Protein AF-A0A423F280-F1 (afdb_monomer)

Sequence (140 aa):
MGNLRQQISAKMQATGWMIGRIKSAGGMDIYITNQLFRDEQNNGMRIYSREDPEGDPPDISYIHVTFADKNVKSGTYFIGGPEIVGAWYHAHGAHHDQEATSGSVSIERIDDVQLLEGSIRFQTNDFDVAVAYIIKGFSG

Mean predicted aligned error: 8.33 Å

Foldseek 3Di:
DDDPVVVCVVQQDQAKWKWWWKQFPVGIDTDTASRWDWDDDPQKTKIWGDPDPPDDRVLTKIKMWHFPDNPDAFDKDKDVDNTTVWMWIDDRPDPDIFTFPIWMKGWDQDPVQQKIWIWTFTDGPGITITMTMMTHDDDD

Solvent-accessible surface area (backbone atoms only — not comparable to full-atom values): 7650 Å² total; per-residue (Å²): 132,75,56,69,70,54,55,46,59,73,72,56,73,48,49,24,43,38,41,38,40,43,35,44,93,89,48,73,50,75,49,76,37,60,44,38,43,79,51,76,56,96,31,28,44,32,43,37,51,59,88,50,100,82,59,60,81,87,63,43,29,33,44,36,38,32,35,66,47,74,79,68,69,65,48,76,45,42,52,69,37,89,60,23,64,37,38,35,42,32,55,67,85,53,95,62,71,40,59,48,80,40,42,39,43,34,39,40,72,40,74,96,74,24,30,42,37,36,35,42,37,35,30,34,97,66,38,43,39,37,40,37,39,38,39,51,72,67,80,130

Structure (mmCIF, N/CA/C/O backbone):
data_AF-A0A423F280-F1
#
_entry.id   AF-A0A423F280-F1
#
loop_
_atom_site.group_PDB
_atom_site.id
_atom_site.type_symbol
_atom_site.label_atom_id
_atom_site.label_alt_id
_atom_site.label_comp_id
_atom_site.label_asym_id
_atom_site.label_entity_id
_atom_site.label_seq_id
_atom_site.pdbx_PDB_ins_code
_atom_site.Cartn_x
_atom_site.Cartn_y
_atom_site.Cartn_z
_atom_site.occupancy
_atom_site.B_iso_or_equiv
_atom_site.auth_seq_id
_atom_site.auth_comp_id
_atom_site.auth_asym_id
_atom_site.auth_atom_id
_atom_site.pdbx_PDB_model_num
ATOM 1 N N . MET A 1 1 ? -16.676 27.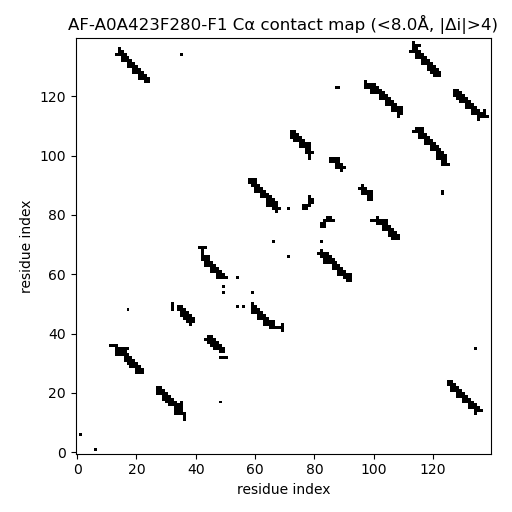541 -10.446 1.00 44.66 1 MET A N 1
ATOM 2 C CA . MET A 1 1 ? -16.224 26.143 -10.284 1.00 44.66 1 MET A CA 1
ATOM 3 C C . MET A 1 1 ? -14.707 26.171 -10.211 1.00 44.66 1 MET A C 1
ATOM 5 O O . MET A 1 1 ? -14.094 26.589 -11.183 1.00 44.66 1 MET A O 1
ATOM 9 N N . GLY A 1 2 ? -14.112 25.870 -9.054 1.00 45.19 2 GLY A N 1
ATOM 10 C CA . GLY A 1 2 ? -12.649 25.847 -8.924 1.00 45.19 2 GLY A CA 1
ATOM 11 C C . GLY A 1 2 ? -12.065 24.728 -9.783 1.00 45.19 2 GLY A C 1
ATOM 12 O O . GLY A 1 2 ? -12.653 23.645 -9.827 1.00 45.19 2 GLY A O 1
ATOM 13 N N . ASN A 1 3 ? -10.951 25.003 -10.468 1.00 49.03 3 ASN A N 1
ATOM 14 C CA . ASN A 1 3 ? -10.164 24.005 -11.200 1.00 49.03 3 ASN A CA 1
ATOM 15 C C . ASN A 1 3 ? -9.959 22.778 -10.288 1.00 49.03 3 ASN A C 1
ATOM 17 O O . ASN A 1 3 ? -9.714 22.946 -9.094 1.00 49.03 3 ASN A O 1
ATOM 21 N N . LEU A 1 4 ? -1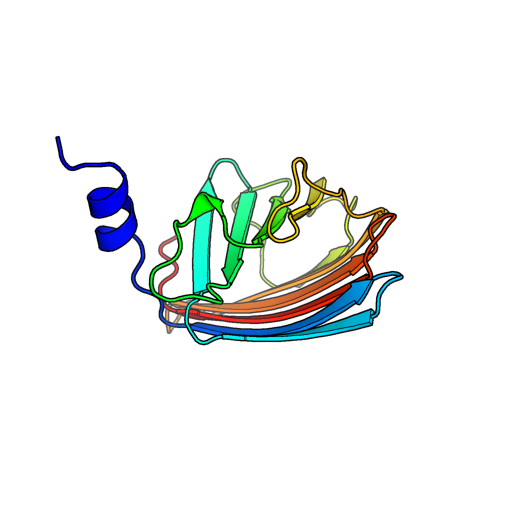0.072 21.564 -10.834 1.00 44.97 4 LEU A N 1
ATOM 22 C CA . LEU A 1 4 ? -9.807 20.294 -10.150 1.00 44.97 4 LEU A CA 1
ATOM 23 C C . LEU A 1 4 ? -8.556 20.372 -9.247 1.00 44.97 4 LEU A C 1
ATOM 25 O O . LEU A 1 4 ? -8.603 19.925 -8.110 1.00 44.97 4 LEU A O 1
ATOM 29 N N . ARG A 1 5 ? -7.509 21.081 -9.689 1.00 41.28 5 ARG A N 1
ATOM 30 C CA . ARG A 1 5 ? -6.269 21.393 -8.953 1.00 41.28 5 ARG A CA 1
ATOM 31 C C . ARG A 1 5 ? -6.486 22.156 -7.635 1.00 41.28 5 ARG A C 1
ATOM 33 O O . ARG A 1 5 ? -5.841 21.845 -6.641 1.00 41.28 5 ARG A O 1
ATOM 40 N N . GLN A 1 6 ? -7.413 23.116 -7.589 1.00 42.62 6 GLN A N 1
ATOM 41 C CA . GLN A 1 6 ? -7.800 23.836 -6.363 1.00 42.62 6 GLN A CA 1
ATOM 42 C C . GLN A 1 6 ? -8.670 22.981 -5.434 1.00 42.62 6 GLN A C 1
ATOM 44 O O . GLN A 1 6 ? -8.549 23.092 -4.219 1.00 42.62 6 GLN A O 1
ATOM 49 N N . GLN A 1 7 ? -9.531 22.116 -5.981 1.00 46.62 7 GLN A N 1
ATOM 50 C CA . GLN A 1 7 ? -10.355 21.208 -5.169 1.00 46.62 7 GLN A CA 1
ATOM 51 C C . GLN A 1 7 ? -9.512 20.098 -4.532 1.00 46.62 7 GLN A C 1
ATOM 53 O O . GLN A 1 7 ? -9.718 19.753 -3.373 1.00 46.62 7 GLN A O 1
ATOM 58 N N . ILE A 1 8 ? -8.536 19.598 -5.288 1.00 45.75 8 ILE A N 1
ATOM 59 C CA . ILE A 1 8 ? -7.479 18.685 -4.860 1.00 45.75 8 ILE A CA 1
ATOM 60 C C . ILE A 1 8 ? -6.634 19.373 -3.780 1.00 45.75 8 ILE A C 1
ATOM 62 O O . ILE A 1 8 ? -6.632 18.909 -2.649 1.00 45.75 8 ILE A O 1
ATOM 66 N N . SER A 1 9 ? -6.048 20.546 -4.048 1.00 46.00 9 SER A N 1
ATOM 67 C CA . SER A 1 9 ? -5.219 21.286 -3.079 1.00 46.00 9 SER A CA 1
ATOM 68 C C . SER A 1 9 ? -5.942 21.665 -1.775 1.00 46.00 9 SER A C 1
ATOM 70 O O . SER A 1 9 ? -5.297 21.708 -0.731 1.00 46.00 9 SER A O 1
ATOM 72 N N . ALA A 1 10 ? -7.256 21.917 -1.801 1.00 45.44 10 ALA A N 1
ATOM 73 C CA . ALA A 1 10 ? -8.036 22.245 -0.602 1.00 45.44 10 ALA A CA 1
ATOM 74 C C . ALA A 1 10 ? -8.477 21.013 0.214 1.00 45.44 10 ALA A C 1
ATOM 76 O O . ALA A 1 10 ? -8.726 21.139 1.410 1.00 45.44 10 ALA A O 1
ATOM 77 N N . LYS A 1 11 ? -8.571 19.829 -0.410 1.00 50.84 11 LYS A N 1
ATOM 78 C CA . LYS A 1 11 ? -8.868 18.549 0.264 1.00 50.84 11 LYS A CA 1
ATOM 79 C C . LYS A 1 11 ? -7.604 17.786 0.686 1.00 50.84 11 LYS A C 1
ATOM 81 O O . LYS A 1 11 ? -7.680 16.893 1.519 1.00 50.84 11 LYS A O 1
ATOM 86 N N . MET A 1 12 ? -6.452 18.145 0.122 1.00 49.28 12 MET A N 1
ATOM 87 C CA . MET A 1 12 ? -5.164 17.465 0.264 1.00 49.28 12 MET A CA 1
ATOM 88 C C . MET A 1 12 ? -4.196 18.231 1.171 1.00 49.28 12 MET A C 1
ATOM 90 O O . MET A 1 12 ? -3.133 18.672 0.736 1.00 49.28 12 MET A O 1
ATOM 94 N N . GLN A 1 13 ? -4.531 18.382 2.452 1.00 49.12 13 GLN A N 1
ATOM 95 C CA . GLN A 1 13 ? -3.501 18.705 3.441 1.00 49.12 13 GLN A CA 1
ATOM 96 C C . GLN A 1 13 ? -2.850 17.408 3.922 1.00 49.12 13 GLN A C 1
ATOM 98 O O . GLN A 1 13 ? -3.443 16.635 4.669 1.00 49.12 13 GLN A O 1
ATOM 103 N N . ALA A 1 14 ? -1.619 17.172 3.466 1.00 52.69 14 ALA A N 1
ATOM 104 C CA . ALA A 1 14 ? -0.781 16.096 3.965 1.00 52.69 14 ALA A CA 1
ATOM 105 C C . ALA A 1 14 ? -0.420 16.349 5.435 1.00 52.69 14 ALA A C 1
ATOM 107 O O . ALA A 1 14 ? 0.223 17.346 5.760 1.00 52.69 14 ALA A O 1
ATOM 108 N N . THR A 1 15 ? -0.795 15.431 6.324 1.00 64.50 15 THR A N 1
ATOM 109 C CA . THR A 1 15 ? -0.180 15.332 7.655 1.00 64.50 15 THR A CA 1
ATOM 110 C C . THR A 1 15 ? 0.126 13.867 7.945 1.00 64.50 15 THR A C 1
ATOM 112 O O . THR A 1 15 ? -0.600 13.179 8.656 1.00 64.50 15 THR A O 1
ATOM 115 N N . GLY A 1 16 ? 1.182 13.345 7.326 1.00 72.88 16 GLY A N 1
ATOM 116 C CA . GLY A 1 16 ? 1.570 11.951 7.497 1.00 72.88 16 GLY A CA 1
ATOM 117 C C . GLY A 1 16 ? 2.993 11.674 7.041 1.00 72.88 16 GLY A C 1
ATOM 118 O O . GLY A 1 16 ? 3.603 12.516 6.394 1.00 72.88 16 GLY A O 1
ATOM 119 N N . TRP A 1 17 ? 3.510 10.497 7.376 1.00 82.75 17 TRP A N 1
ATOM 120 C CA . TRP A 1 17 ? 4.821 10.018 6.939 1.00 82.75 17 TRP A CA 1
ATOM 121 C C . TRP A 1 17 ? 4.692 8.640 6.303 1.00 82.75 17 TRP A C 1
ATOM 123 O O . TRP A 1 17 ? 3.870 7.838 6.735 1.00 82.75 17 TRP A O 1
ATOM 133 N N . MET A 1 18 ? 5.516 8.363 5.296 1.00 84.44 18 MET A N 1
ATOM 134 C CA . MET A 1 18 ? 5.685 7.044 4.698 1.00 84.44 18 MET A CA 1
ATOM 135 C C . MET A 1 18 ? 7.160 6.777 4.505 1.00 84.44 18 MET A C 1
ATOM 137 O O . MET A 1 18 ? 7.912 7.651 4.070 1.00 84.44 18 MET A O 1
ATOM 141 N N . ILE A 1 19 ? 7.541 5.540 4.779 1.00 86.06 19 ILE A N 1
ATOM 142 C CA . ILE A 1 19 ? 8.836 4.992 4.417 1.00 86.06 19 ILE A CA 1
ATOM 143 C C . ILE A 1 19 ? 8.646 3.619 3.786 1.00 86.06 19 ILE A C 1
ATOM 145 O O . ILE A 1 19 ? 7.782 2.849 4.206 1.00 86.06 19 ILE A O 1
ATOM 149 N N . GLY A 1 20 ? 9.466 3.278 2.801 1.00 86.25 20 GLY A N 1
ATOM 150 C CA . GLY A 1 20 ? 9.484 1.922 2.282 1.00 86.25 20 GLY A CA 1
ATOM 151 C C . GLY A 1 20 ? 10.464 1.692 1.138 1.00 86.25 20 GLY A C 1
ATOM 152 O O . GLY A 1 20 ? 11.35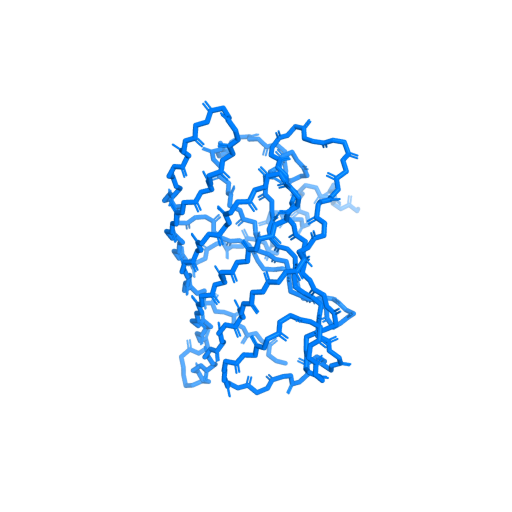8 2.503 0.905 1.00 86.25 20 GLY A O 1
ATOM 153 N N . ARG A 1 21 ? 10.298 0.556 0.452 1.00 86.56 21 ARG A N 1
ATOM 154 C CA . ARG A 1 21 ? 11.115 0.136 -0.695 1.00 86.56 21 ARG A CA 1
ATOM 155 C C . ARG A 1 21 ? 10.316 -0.609 -1.776 1.00 86.56 21 ARG A C 1
ATOM 157 O O . ARG A 1 21 ? 9.522 -1.494 -1.434 1.00 86.56 21 ARG A O 1
ATOM 164 N N . ILE A 1 22 ? 10.524 -0.249 -3.045 1.00 87.44 22 ILE A N 1
ATOM 165 C CA . ILE A 1 22 ? 9.974 -0.926 -4.230 1.00 87.44 22 ILE A CA 1
ATOM 166 C C . ILE A 1 22 ? 11.186 -1.577 -4.863 1.00 87.44 22 ILE A C 1
ATOM 168 O O . ILE A 1 22 ? 12.161 -0.912 -5.209 1.00 87.44 22 ILE A O 1
ATOM 172 N N . LYS A 1 23 ? 11.138 -2.893 -5.010 1.00 88.62 23 LYS A N 1
ATOM 173 C CA . LYS A 1 23 ? 12.148 -3.629 -5.754 1.00 88.62 23 LYS A CA 1
ATOM 174 C C . LYS A 1 23 ? 11.563 -4.052 -7.092 1.00 88.62 23 LYS A C 1
ATOM 176 O O . LYS A 1 23 ? 10.564 -4.762 -7.114 1.00 88.62 23 LYS A O 1
ATOM 181 N N . SER A 1 24 ? 12.216 -3.650 -8.175 1.00 88.75 24 SER A N 1
ATOM 182 C CA . SER A 1 24 ? 11.933 -4.080 -9.545 1.00 88.75 24 SER A CA 1
ATOM 183 C C . SER A 1 24 ? 13.115 -4.880 -10.109 1.00 88.75 24 SER A C 1
ATOM 185 O O . SER A 1 24 ? 14.141 -5.060 -9.445 1.00 88.75 24 SER A O 1
ATOM 187 N N . ALA A 1 25 ? 13.007 -5.352 -11.354 1.00 85.31 25 ALA A N 1
ATOM 188 C CA . ALA A 1 25 ? 14.134 -5.972 -12.056 1.00 85.31 25 ALA A CA 1
ATOM 189 C C . ALA A 1 25 ? 15.312 -4.999 -12.285 1.00 85.31 25 ALA A C 1
ATOM 191 O O . ALA A 1 25 ? 16.460 -5.434 -12.370 1.00 85.31 25 ALA 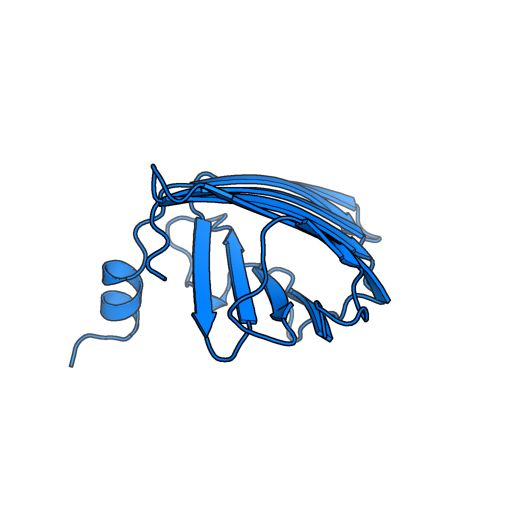A O 1
ATOM 192 N N . GLY A 1 26 ? 15.030 -3.694 -12.382 1.00 83.19 26 GLY A N 1
ATOM 193 C CA . GLY A 1 26 ? 16.022 -2.652 -12.664 1.00 83.19 26 GLY A CA 1
ATOM 194 C C . GLY A 1 26 ? 16.762 -2.127 -11.433 1.00 83.19 26 GLY A C 1
ATOM 195 O O . GLY A 1 26 ? 17.788 -1.468 -11.584 1.00 83.19 26 GLY A O 1
ATOM 196 N N . GLY A 1 27 ? 16.278 -2.419 -10.223 1.00 84.56 27 GLY A N 1
ATOM 197 C CA . GLY A 1 27 ? 16.877 -1.902 -8.999 1.00 84.56 27 GLY A CA 1
ATOM 198 C C . GLY A 1 27 ? 15.928 -1.888 -7.807 1.00 84.56 27 GLY A C 1
ATOM 199 O O . GLY A 1 27 ? 14.842 -2.468 -7.830 1.00 84.56 27 GLY A O 1
ATOM 200 N N . MET A 1 28 ? 16.379 -1.242 -6.735 1.00 85.00 28 MET A N 1
ATOM 201 C CA . MET A 1 28 ? 15.580 -1.003 -5.541 1.00 85.00 28 MET A CA 1
ATOM 202 C C . MET A 1 28 ? 15.497 0.496 -5.302 1.00 85.00 28 MET A C 1
ATOM 204 O O . MET A 1 28 ? 16.522 1.137 -5.074 1.00 85.00 28 MET A O 1
ATOM 208 N N . ASP A 1 29 ? 14.273 0.997 -5.273 1.00 81.81 29 ASP A N 1
ATOM 209 C CA . ASP A 1 29 ? 13.961 2.376 -4.942 1.00 81.81 29 ASP A CA 1
ATOM 210 C C . ASP A 1 29 ? 13.515 2.440 -3.484 1.00 81.81 29 ASP A C 1
ATOM 212 O O . ASP A 1 29 ? 12.745 1.598 -3.015 1.00 81.81 29 ASP A O 1
ATOM 216 N N . ILE A 1 30 ? 14.038 3.416 -2.747 1.00 80.31 30 ILE A N 1
ATOM 217 C CA . ILE A 1 30 ? 13.655 3.693 -1.362 1.00 80.31 30 ILE A CA 1
ATOM 218 C C . ILE A 1 30 ? 12.883 5.000 -1.363 1.00 80.31 30 ILE A C 1
ATOM 220 O O . ILE A 1 30 ? 13.354 5.997 -1.904 1.00 80.31 30 ILE A O 1
ATOM 224 N N . TYR A 1 31 ? 11.738 5.011 -0.698 1.00 70.94 31 TYR A N 1
ATOM 225 C CA . TYR A 1 31 ? 10.880 6.186 -0.602 1.00 70.94 31 TYR A CA 1
ATOM 226 C C . TYR A 1 31 ? 10.744 6.604 0.846 1.00 70.94 31 TYR A C 1
ATOM 228 O O . TYR A 1 31 ? 10.520 5.784 1.738 1.00 70.94 31 TYR A O 1
ATOM 236 N N . ILE A 1 32 ? 10.878 7.909 1.052 1.00 75.88 32 ILE A N 1
ATOM 237 C CA . ILE A 1 32 ? 10.637 8.593 2.313 1.00 75.88 32 ILE A CA 1
ATOM 238 C C . ILE A 1 32 ? 9.889 9.867 1.953 1.00 75.88 32 ILE A C 1
ATOM 240 O O . ILE A 1 32 ? 10.429 10.727 1.261 1.00 75.88 32 ILE A O 1
ATOM 244 N N . THR A 1 33 ? 8.648 9.994 2.405 1.00 73.56 33 THR A N 1
ATOM 245 C CA . THR A 1 33 ? 7.856 11.199 2.158 1.00 73.56 33 THR A CA 1
ATOM 246 C C . THR A 1 33 ? 7.070 11.594 3.396 1.00 73.56 33 THR A C 1
ATOM 248 O O . THR A 1 33 ? 6.632 10.751 4.179 1.00 73.56 33 THR A O 1
ATOM 251 N N . ASN A 1 34 ? 6.892 12.899 3.567 1.00 70.50 34 ASN A N 1
ATOM 252 C CA . ASN A 1 34 ? 5.973 13.495 4.532 1.00 70.50 34 ASN A CA 1
ATOM 253 C C . ASN A 1 34 ? 4.733 14.104 3.847 1.00 70.50 34 ASN A C 1
ATOM 255 O O . ASN A 1 34 ? 3.961 14.837 4.466 1.00 70.50 34 ASN A O 1
ATOM 259 N N . GLN A 1 35 ? 4.554 13.818 2.553 1.00 66.62 35 GLN A N 1
ATOM 260 C CA . GLN A 1 35 ? 3.448 14.289 1.728 1.00 66.62 35 GLN A CA 1
ATOM 261 C C . GLN A 1 35 ? 2.579 13.105 1.308 1.00 66.62 35 GLN A C 1
ATOM 263 O O . GLN A 1 35 ? 2.640 12.643 0.168 1.00 66.62 35 GLN A O 1
ATOM 268 N N . LEU A 1 36 ? 1.795 12.597 2.263 1.00 69.88 36 LEU A N 1
ATOM 269 C CA . LEU A 1 36 ? 0.826 11.534 2.016 1.00 69.88 36 LEU A CA 1
ATOM 270 C C . LEU A 1 36 ? -0.554 12.101 1.760 1.00 69.88 36 LEU A C 1
ATOM 272 O O . LEU A 1 36 ? -1.031 12.975 2.488 1.00 69.88 36 LEU A O 1
ATOM 276 N N . PHE A 1 37 ? -1.225 11.492 0.793 1.00 71.19 37 PHE A N 1
ATOM 277 C CA . PHE A 1 37 ? -2.629 11.742 0.522 1.00 71.19 37 PHE A CA 1
ATOM 278 C C . PHE A 1 37 ? -3.403 10.438 0.613 1.00 71.19 37 PHE A C 1
ATOM 280 O O . PHE A 1 37 ? -2.904 9.387 0.210 1.00 71.19 37 PHE A O 1
ATOM 287 N N . ARG A 1 38 ? -4.618 10.534 1.151 1.00 71.19 38 ARG A N 1
ATOM 288 C CA . ARG A 1 38 ? -5.561 9.429 1.280 1.00 71.19 38 ARG A CA 1
ATOM 289 C C . ARG A 1 38 ? -6.831 9.785 0.528 1.00 71.19 38 ARG A C 1
ATOM 291 O O . ARG A 1 38 ? -7.441 10.810 0.820 1.00 71.19 38 ARG A O 1
ATOM 298 N N . ASP A 1 39 ? -7.224 8.926 -0.400 1.00 72.62 39 ASP A N 1
ATOM 299 C CA . ASP A 1 39 ? -8.548 8.965 -1.021 1.00 72.62 39 ASP A CA 1
ATOM 300 C C . ASP A 1 39 ? -9.291 7.688 -0.632 1.00 72.62 39 ASP A C 1
ATOM 302 O O . ASP A 1 39 ? -8.865 6.587 -0.995 1.00 72.62 39 ASP A O 1
ATOM 306 N N . GLU A 1 40 ? -10.360 7.842 0.155 1.00 69.19 40 GLU A N 1
ATOM 307 C CA . GLU A 1 40 ? -11.273 6.750 0.481 1.00 69.19 40 GLU A CA 1
ATOM 308 C C . GLU A 1 40 ? -12.598 6.931 -0.237 1.00 69.19 40 GLU A C 1
ATOM 310 O O . GLU A 1 40 ? -13.434 7.753 0.140 1.00 69.19 40 GLU A O 1
ATOM 315 N N . GLN A 1 41 ? -12.794 6.136 -1.280 1.00 66.81 41 GLN A N 1
ATOM 316 C CA . GLN A 1 41 ? -14.036 6.090 -2.037 1.00 66.81 41 GLN A CA 1
ATOM 317 C C . GLN A 1 41 ? -14.356 4.643 -2.377 1.00 66.81 41 GLN A C 1
ATOM 319 O O . GLN A 1 41 ? -13.462 3.872 -2.710 1.00 66.81 41 GLN A O 1
ATOM 324 N N . ASN A 1 42 ? -15.641 4.284 -2.331 1.00 66.19 42 ASN A N 1
ATOM 325 C CA . ASN A 1 42 ? -16.149 2.996 -2.821 1.00 66.19 42 ASN A CA 1
ATOM 326 C C . ASN A 1 42 ? -15.387 1.773 -2.268 1.00 66.19 42 ASN A C 1
ATOM 328 O O . ASN A 1 42 ? -15.003 0.889 -3.026 1.00 66.19 42 ASN A O 1
ATOM 332 N N . ASN A 1 43 ? -15.159 1.741 -0.950 1.00 77.50 43 ASN A N 1
ATOM 333 C CA . ASN A 1 43 ? -14.382 0.712 -0.243 1.00 77.50 43 ASN A CA 1
ATOM 334 C C . ASN A 1 43 ? -12.894 0.632 -0.644 1.00 77.50 43 ASN A C 1
ATOM 336 O O . ASN A 1 43 ? -12.227 -0.334 -0.299 1.00 77.50 43 ASN A O 1
ATOM 340 N N . GLY A 1 44 ? -12.349 1.620 -1.348 1.00 77.62 44 GLY A N 1
ATOM 341 C CA . GLY A 1 44 ? -10.922 1.722 -1.642 1.00 77.62 44 GLY A CA 1
ATOM 342 C C . GLY A 1 44 ? -10.203 2.657 -0.677 1.00 77.62 44 GLY A C 1
ATOM 343 O O . GLY A 1 44 ? -10.791 3.623 -0.202 1.00 77.62 44 GLY A O 1
ATOM 344 N N . MET A 1 45 ? -8.923 2.397 -0.428 1.00 78.88 45 MET A N 1
ATOM 345 C CA . MET A 1 45 ? -7.964 3.341 0.144 1.00 78.8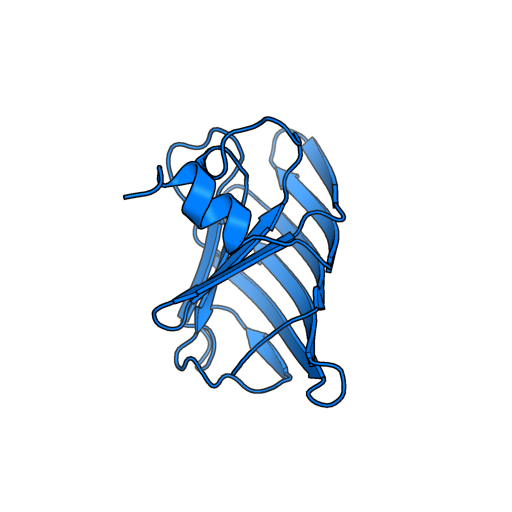8 45 MET A CA 1
ATOM 346 C C . MET A 1 45 ? -6.798 3.477 -0.825 1.00 78.88 45 MET A C 1
ATOM 348 O O . MET A 1 45 ? -6.090 2.507 -1.103 1.00 78.88 45 MET A O 1
ATOM 352 N N . ARG A 1 46 ? -6.588 4.688 -1.334 1.00 77.94 46 ARG A N 1
ATOM 353 C CA . ARG A 1 46 ? -5.415 5.032 -2.142 1.00 77.94 46 ARG A CA 1
ATOM 354 C C . ARG A 1 46 ? -4.455 5.865 -1.324 1.00 77.94 46 ARG A C 1
ATOM 356 O O . ARG A 1 46 ? -4.877 6.849 -0.719 1.00 77.94 46 ARG A O 1
ATOM 363 N N . ILE A 1 47 ? -3.186 5.471 -1.328 1.00 76.00 47 ILE A N 1
ATOM 364 C CA . ILE A 1 47 ? -2.098 6.210 -0.701 1.00 76.00 47 ILE A CA 1
ATOM 365 C C . ILE A 1 47 ? -1.160 6.707 -1.795 1.00 76.00 47 ILE A C 1
ATOM 367 O O . ILE A 1 47 ? -0.604 5.910 -2.552 1.00 76.00 47 ILE A O 1
ATOM 371 N N . TYR A 1 48 ? -0.993 8.024 -1.855 1.00 74.06 48 TYR A N 1
ATOM 372 C CA . TYR A 1 48 ? -0.115 8.705 -2.804 1.00 74.06 48 TYR A CA 1
ATOM 373 C C . TYR A 1 48 ? 1.150 9.183 -2.090 1.00 74.06 48 TYR A C 1
ATOM 375 O O . TYR A 1 48 ? 1.054 9.720 -0.982 1.00 74.06 48 TYR A O 1
ATOM 383 N N . SER A 1 49 ? 2.309 9.048 -2.736 1.00 66.06 49 SER A N 1
ATOM 384 C CA . SER A 1 49 ? 3.575 9.618 -2.262 1.00 66.06 49 SER A CA 1
ATOM 385 C C . SER A 1 49 ? 4.115 10.622 -3.269 1.00 66.06 49 SER A C 1
ATOM 387 O O . SER A 1 49 ? 4.576 10.241 -4.339 1.00 66.06 49 SER A O 1
ATOM 389 N N . ARG A 1 50 ? 4.083 11.913 -2.944 1.00 61.72 50 ARG A N 1
ATOM 390 C CA . ARG A 1 50 ? 4.611 12.937 -3.851 1.00 61.72 50 ARG A CA 1
ATOM 391 C C . ARG A 1 50 ? 6.135 12.997 -3.748 1.00 61.72 50 ARG A C 1
ATOM 393 O O . ARG A 1 50 ? 6.657 13.318 -2.681 1.00 61.72 50 ARG A O 1
ATOM 400 N N . GLU A 1 51 ? 6.824 12.671 -4.840 1.00 54.22 51 GLU A N 1
ATOM 401 C CA . GLU A 1 51 ? 8.283 12.825 -4.961 1.00 54.22 51 GLU A CA 1
ATOM 402 C C . GLU A 1 51 ? 8.671 14.255 -5.377 1.00 54.22 51 GLU A C 1
ATOM 404 O O . GLU A 1 51 ? 9.672 14.779 -4.892 1.00 54.22 51 GLU A O 1
ATOM 409 N N . ASP A 1 52 ? 7.838 14.925 -6.187 1.00 53.84 52 ASP A N 1
ATOM 410 C CA . ASP A 1 52 ? 8.030 16.315 -6.622 1.00 53.84 52 ASP A CA 1
ATOM 411 C C . ASP A 1 52 ? 6.880 17.227 -6.130 1.00 53.84 52 ASP A C 1
ATOM 413 O O . ASP A 1 52 ? 5.726 17.038 -6.540 1.00 53.84 52 ASP A O 1
ATOM 417 N N . PRO A 1 53 ? 7.153 18.240 -5.279 1.00 52.72 53 PRO A N 1
ATOM 418 C CA . PRO A 1 53 ? 6.148 19.183 -4.779 1.00 52.72 53 PRO A CA 1
ATOM 419 C C . PRO A 1 53 ? 5.455 20.024 -5.869 1.00 52.72 53 PRO A C 1
ATOM 421 O O . PRO A 1 53 ? 4.435 20.658 -5.575 1.00 52.72 53 PRO A O 1
ATOM 424 N N . GLU A 1 54 ? 5.939 20.009 -7.111 1.00 52.22 54 GLU A N 1
ATOM 425 C CA . GLU A 1 54 ? 5.341 20.699 -8.260 1.00 52.22 54 GLU A CA 1
ATOM 426 C C . GLU A 1 54 ? 4.676 19.755 -9.283 1.00 52.22 54 GLU A C 1
ATOM 428 O O . GLU A 1 54 ? 3.916 20.232 -10.128 1.00 52.22 54 GLU A O 1
A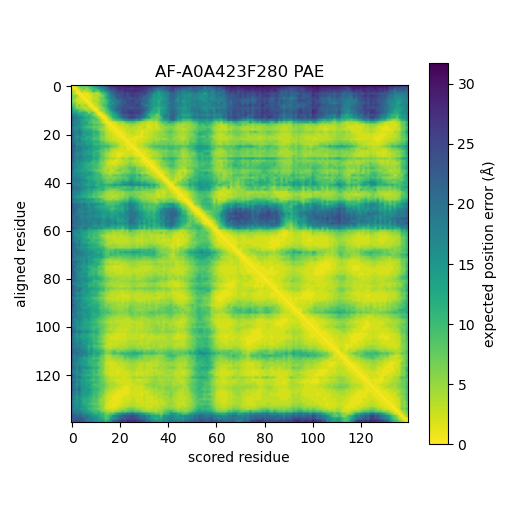TOM 433 N N . GLY A 1 55 ? 4.852 18.432 -9.162 1.00 50.28 55 GLY A N 1
ATOM 434 C CA . GLY A 1 55 ? 4.283 17.434 -10.085 1.00 50.28 55 GLY A CA 1
ATOM 435 C C . GLY A 1 55 ? 2.752 17.324 -10.027 1.00 50.28 55 GLY A C 1
ATOM 436 O O . GLY A 1 55 ? 2.145 17.577 -8.980 1.00 50.28 55 GLY A O 1
ATOM 437 N N . ASP A 1 56 ? 2.101 16.959 -11.135 1.00 46.34 56 ASP A N 1
ATOM 438 C CA . ASP A 1 56 ? 0.645 16.793 -11.163 1.00 46.34 56 ASP A CA 1
ATOM 439 C C . ASP A 1 56 ? 0.216 15.554 -10.337 1.00 46.34 56 ASP A C 1
ATOM 441 O O . ASP A 1 56 ? 0.826 14.496 -10.451 1.00 46.34 56 ASP A O 1
ATOM 445 N N . PRO A 1 57 ? -0.835 15.640 -9.492 1.00 47.59 57 PRO A N 1
ATOM 446 C CA . PRO A 1 57 ? -1.274 14.537 -8.628 1.00 47.59 57 PRO A CA 1
ATOM 447 C C . PRO A 1 57 ? -1.495 13.165 -9.301 1.00 47.59 57 PRO A C 1
ATOM 449 O O . PRO A 1 57 ? -1.236 12.162 -8.639 1.00 47.59 57 PRO A O 1
ATOM 452 N N . PRO A 1 58 ? -1.986 13.074 -10.556 1.00 45.97 58 PRO A N 1
ATOM 453 C CA . PRO A 1 58 ? -2.105 11.794 -11.258 1.00 45.97 58 PRO A CA 1
ATOM 454 C C . PRO A 1 58 ? -0.790 11.239 -11.834 1.00 45.97 58 PRO A C 1
ATOM 456 O O . PRO A 1 58 ? -0.777 10.067 -12.184 1.00 45.97 58 PRO A O 1
ATOM 459 N N . ASP A 1 59 ? 0.300 12.014 -11.892 1.00 50.78 59 ASP A N 1
ATOM 460 C CA . ASP A 1 59 ? 1.626 11.527 -12.330 1.00 50.78 59 ASP A CA 1
ATOM 461 C C . ASP A 1 59 ? 2.413 10.856 -11.186 1.00 50.78 59 ASP A C 1
ATOM 463 O O . ASP A 1 59 ? 3.563 10.454 -11.340 1.00 50.78 59 ASP A O 1
ATOM 467 N N . ILE A 1 60 ? 1.801 10.729 -10.008 1.00 63.91 60 ILE A N 1
ATOM 468 C CA . ILE A 1 60 ? 2.419 10.207 -8.792 1.00 63.91 60 ILE A CA 1
ATOM 469 C C . ILE A 1 60 ? 2.217 8.688 -8.696 1.00 63.91 60 ILE A C 1
ATOM 471 O O . ILE A 1 60 ? 1.122 8.179 -8.941 1.00 63.91 60 ILE A O 1
ATOM 475 N N . SER A 1 61 ? 3.253 7.958 -8.269 1.00 73.81 61 SER A N 1
ATOM 476 C CA . SER A 1 61 ? 3.108 6.545 -7.915 1.00 73.81 61 SER A CA 1
ATOM 477 C C . SER A 1 61 ? 2.150 6.376 -6.729 1.00 73.81 61 SER A C 1
ATOM 479 O O . SER A 1 61 ? 2.175 7.144 -5.762 1.00 73.81 61 SER A O 1
ATOM 481 N N . TYR A 1 62 ? 1.274 5.375 -6.787 1.00 80.38 62 TYR A N 1
ATOM 482 C CA . TYR A 1 62 ? 0.317 5.133 -5.708 1.00 80.38 62 TYR A CA 1
ATOM 483 C C . TYR A 1 62 ? 0.142 3.657 -5.395 1.00 80.38 62 TYR A C 1
ATOM 485 O O . TYR A 1 62 ? 0.325 2.774 -6.235 1.00 80.38 62 TYR A O 1
ATOM 493 N N . ILE A 1 63 ? -0.260 3.404 -4.153 1.00 85.50 63 ILE A N 1
ATOM 494 C CA . ILE A 1 63 ? -0.724 2.101 -3.694 1.00 85.50 63 ILE A CA 1
ATOM 495 C C . ILE A 1 63 ? -2.227 2.202 -3.472 1.00 85.50 63 ILE A C 1
ATOM 497 O O . ILE A 1 63 ? -2.695 3.059 -2.723 1.00 85.50 63 ILE A O 1
ATOM 501 N N . HIS A 1 64 ? -2.988 1.323 -4.112 1.00 89.38 64 HIS A N 1
ATOM 502 C CA . HIS A 1 64 ? -4.431 1.228 -3.946 1.00 89.38 64 HIS A CA 1
ATOM 503 C C . HIS A 1 64 ? -4.780 -0.102 -3.289 1.00 89.38 64 HIS A C 1
ATOM 505 O O . HIS A 1 64 ? -4.369 -1.150 -3.765 1.00 89.38 64 HIS A O 1
ATOM 511 N N . VAL A 1 65 ? -5.558 -0.069 -2.214 1.00 88.88 65 VAL A N 1
ATOM 512 C CA . VAL A 1 65 ? -6.112 -1.255 -1.555 1.00 88.88 65 VAL A CA 1
ATOM 513 C C . VAL A 1 65 ? -7.630 -1.179 -1.648 1.00 88.88 65 VAL A C 1
ATOM 515 O O . VAL A 1 65 ? -8.203 -0.143 -1.328 1.00 88.88 65 VAL A O 1
ATOM 518 N N . THR A 1 66 ? -8.291 -2.251 -2.078 1.00 90.75 66 THR A N 1
ATOM 519 C CA . THR A 1 66 ? -9.757 -2.357 -2.076 1.00 90.75 66 THR A CA 1
ATOM 520 C C . THR A 1 66 ? -10.210 -3.320 -0.990 1.00 90.75 66 THR A C 1
ATOM 522 O O . THR A 1 66 ? -9.820 -4.488 -0.963 1.00 90.75 66 THR A O 1
ATOM 525 N N . PHE A 1 67 ? -11.062 -2.820 -0.105 1.00 88.19 67 PHE A N 1
ATOM 526 C CA . PHE A 1 67 ? -11.700 -3.560 0.969 1.00 88.19 67 PHE A CA 1
ATOM 527 C C . PHE A 1 67 ? -13.027 -4.164 0.510 1.00 88.19 67 PHE A C 1
ATOM 529 O O . PHE A 1 67 ? -13.722 -3.613 -0.345 1.00 88.19 67 PHE A O 1
ATOM 536 N N . ALA A 1 68 ? -13.421 -5.275 1.128 1.00 86.62 68 ALA A N 1
ATOM 537 C CA . ALA A 1 68 ? -14.759 -5.835 0.934 1.00 86.62 68 ALA A CA 1
ATOM 538 C C . ALA A 1 68 ? -15.848 -4.929 1.543 1.00 86.62 68 ALA A C 1
ATOM 540 O O . ALA A 1 68 ? -16.942 -4.805 0.993 1.00 86.62 68 ALA A O 1
ATOM 541 N N . ASP A 1 69 ? -15.519 -4.246 2.644 1.00 83.44 69 ASP A N 1
ATOM 542 C CA . ASP A 1 69 ? -16.361 -3.267 3.333 1.00 83.44 69 ASP A CA 1
ATOM 543 C C . ASP A 1 69 ? -15.509 -2.048 3.721 1.00 83.44 69 ASP A C 1
ATOM 545 O O . ASP A 1 69 ? -14.401 -2.192 4.243 1.00 83.44 69 ASP A O 1
ATOM 549 N N . LYS A 1 70 ? -16.033 -0.835 3.509 1.00 72.88 70 LYS A N 1
ATOM 550 C CA . LYS A 1 70 ? -15.414 0.423 3.964 1.00 72.88 70 LYS A CA 1
ATOM 551 C C . LYS A 1 70 ? -15.122 0.459 5.468 1.00 72.88 70 LYS A C 1
ATOM 553 O O . LYS A 1 70 ? -14.243 1.198 5.899 1.00 72.88 70 LYS A O 1
ATOM 558 N N . ASN A 1 71 ? -15.840 -0.323 6.272 1.00 76.56 71 ASN A N 1
ATOM 559 C CA . ASN A 1 71 ? -15.716 -0.358 7.728 1.00 76.56 71 ASN A CA 1
ATOM 560 C C . ASN A 1 71 ? -14.699 -1.395 8.229 1.00 76.56 71 ASN A C 1
ATOM 562 O O . ASN A 1 71 ? -14.873 -1.945 9.324 1.00 76.56 71 ASN A O 1
ATOM 566 N N . VAL A 1 72 ? -13.648 -1.675 7.450 1.00 80.19 72 VAL A N 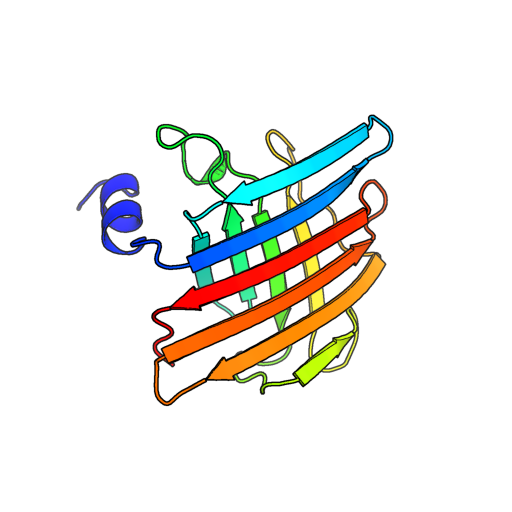1
ATOM 56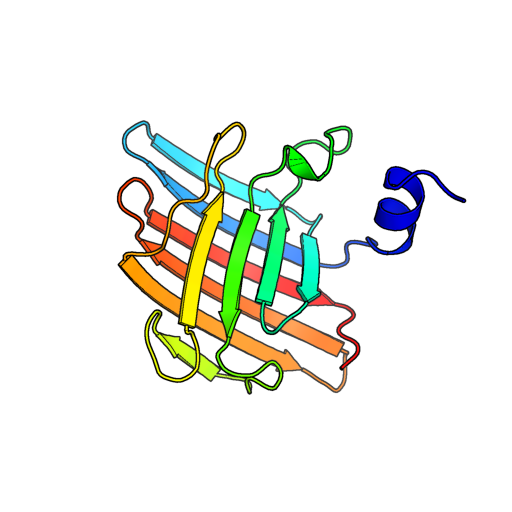7 C CA . VAL A 1 72 ? -12.579 -2.586 7.873 1.00 80.19 72 VAL A CA 1
ATOM 568 C C . VAL A 1 72 ? -12.006 -2.135 9.223 1.00 80.19 72 VAL A C 1
ATOM 570 O O . VAL A 1 72 ? -11.721 -0.949 9.448 1.00 80.19 72 VAL A O 1
ATOM 573 N N . LYS A 1 73 ? -11.909 -3.085 10.154 1.00 86.25 73 LYS A N 1
ATOM 574 C CA . LYS A 1 73 ? -11.398 -2.834 11.504 1.00 86.25 73 LYS A CA 1
ATOM 575 C C . LYS A 1 73 ? -9.874 -2.724 11.491 1.00 86.25 73 LYS A C 1
ATOM 577 O O . LYS A 1 73 ? -9.229 -2.909 10.463 1.00 86.25 73 LYS A O 1
ATOM 582 N N . SER A 1 74 ? -9.310 -2.364 12.638 1.00 90.75 74 SER A N 1
ATOM 583 C CA . SER A 1 74 ? -7.871 -2.491 12.840 1.00 90.75 74 SER A CA 1
ATOM 584 C C . SER A 1 74 ? -7.486 -3.971 12.820 1.00 90.75 74 SER A C 1
ATOM 586 O O . SER A 1 74 ? -8.189 -4.804 13.399 1.00 90.75 74 SER A O 1
ATOM 588 N N . GLY A 1 75 ? -6.378 -4.295 12.168 1.00 93.81 75 GLY A N 1
ATOM 589 C CA . GLY A 1 75 ? -5.899 -5.659 12.011 1.00 93.81 75 GLY A CA 1
ATOM 590 C C . GLY A 1 75 ? -4.939 -5.812 10.839 1.00 93.81 75 GLY A C 1
ATOM 591 O O . GLY A 1 75 ? -4.663 -4.863 10.102 1.00 93.81 75 GLY A O 1
ATOM 592 N N . THR A 1 76 ? -4.453 -7.039 10.670 1.00 95.88 76 THR A N 1
ATOM 593 C CA . THR A 1 76 ? -3.625 -7.441 9.533 1.00 95.88 76 THR A CA 1
ATOM 594 C C . THR A 1 76 ? -4.408 -8.405 8.665 1.00 95.88 76 THR A C 1
ATOM 596 O O . THR A 1 76 ? -4.892 -9.431 9.140 1.00 95.88 76 THR A O 1
ATOM 599 N N . TYR A 1 77 ? -4.488 -8.079 7.384 1.00 94.75 77 TYR A N 1
ATOM 600 C CA . TYR A 1 77 ? -5.291 -8.778 6.396 1.00 94.75 77 TYR A CA 1
ATOM 601 C C . TYR A 1 77 ? -4.416 -9.251 5.245 1.00 94.75 77 TYR A C 1
ATOM 603 O O . TYR A 1 77 ? -3.413 -8.616 4.919 1.00 94.75 77 TYR A O 1
ATOM 611 N N . PHE A 1 78 ? -4.805 -10.351 4.609 1.00 95.44 78 PHE A N 1
ATOM 612 C CA . PHE A 1 78 ? -4.121 -10.879 3.431 1.00 95.44 78 PHE A CA 1
ATOM 613 C C . PHE A 1 78 ? -4.854 -10.470 2.157 1.00 95.44 78 PHE A C 1
ATOM 615 O O . PHE A 1 78 ? -6.083 -10.424 2.127 1.00 95.44 78 PHE A O 1
ATOM 622 N N . ILE A 1 79 ? -4.092 -10.185 1.104 1.00 93.25 79 ILE A N 1
ATOM 623 C CA . ILE A 1 79 ? -4.644 -9.838 -0.211 1.00 93.25 79 ILE A CA 1
ATOM 624 C C . ILE A 1 79 ? -5.362 -11.055 -0.803 1.00 93.25 79 ILE A C 1
ATOM 626 O O . ILE A 1 79 ? -4.836 -12.166 -0.752 1.00 93.25 79 ILE A O 1
ATOM 630 N N . GLY A 1 80 ? -6.569 -10.841 -1.337 1.00 88.56 80 GLY A N 1
ATOM 631 C CA . GLY A 1 80 ? -7.462 -11.912 -1.789 1.00 88.56 80 GLY A CA 1
ATOM 632 C C . GLY A 1 80 ? -8.199 -12.617 -0.643 1.00 88.56 80 GLY A C 1
ATOM 633 O O . GLY A 1 80 ? -8.879 -13.618 -0.868 1.00 88.56 80 GLY A O 1
ATOM 634 N N . GLY A 1 81 ? -8.048 -12.121 0.588 1.00 90.75 81 GLY A N 1
ATOM 635 C CA . GLY A 1 81 ? -8.791 -12.568 1.760 1.00 90.75 81 GLY A CA 1
ATOM 636 C C . GLY A 1 81 ? -10.202 -11.965 1.842 1.00 90.75 81 GLY A C 1
ATOM 637 O O . GLY A 1 81 ? -10.596 -11.163 0.995 1.00 90.75 81 GLY A O 1
ATOM 638 N N . PRO A 1 82 ? -10.977 -12.322 2.881 1.00 91.75 82 PRO A N 1
ATOM 639 C CA . PRO A 1 82 ? -12.359 -11.867 3.019 1.00 91.75 82 PRO A CA 1
ATOM 640 C C . PRO A 1 82 ? -12.490 -10.352 3.220 1.00 91.75 82 PRO A C 1
ATOM 642 O O . PRO A 1 82 ? -13.519 -9.784 2.867 1.00 91.75 82 PRO A O 1
ATOM 645 N N . GLU A 1 83 ? -11.468 -9.686 3.762 1.00 92.19 83 GLU A N 1
ATOM 646 C CA . GLU A 1 83 ? -11.488 -8.245 4.021 1.00 92.19 83 GLU A CA 1
ATOM 647 C C . GLU A 1 83 ? -10.817 -7.409 2.923 1.00 92.19 83 GLU A C 1
ATOM 649 O O . GLU A 1 83 ? -11.182 -6.245 2.752 1.00 92.19 83 GLU A O 1
ATOM 654 N N . ILE A 1 84 ? -9.866 -7.981 2.174 1.00 90.94 84 ILE A N 1
ATOM 655 C CA . ILE A 1 84 ? -9.094 -7.292 1.127 1.00 90.94 84 ILE A CA 1
ATOM 656 C C . ILE A 1 84 ? -9.357 -7.970 -0.212 1.00 90.94 84 ILE A C 1
ATOM 658 O O . ILE A 1 84 ? -8.779 -9.012 -0.522 1.00 90.94 84 ILE A O 1
ATOM 662 N N . VAL A 1 85 ? -10.192 -7.328 -1.025 1.00 90.31 85 VAL A N 1
ATOM 663 C CA . VAL A 1 85 ? -10.567 -7.809 -2.361 1.00 90.31 85 VAL A CA 1
ATOM 664 C C . VAL A 1 85 ? -9.377 -7.744 -3.314 1.00 90.31 85 VAL A C 1
ATOM 666 O O . VAL A 1 85 ? -9.218 -8.624 -4.151 1.00 90.31 85 VAL A O 1
ATOM 669 N N . GLY A 1 86 ? -8.521 -6.731 -3.171 1.00 91.62 86 GLY A N 1
ATOM 670 C CA . GLY A 1 86 ? -7.323 -6.601 -3.990 1.00 91.62 86 GLY A CA 1
ATOM 671 C C . GLY A 1 86 ? -6.431 -5.449 -3.557 1.00 91.62 86 GLY A C 1
ATOM 672 O O . GLY A 1 86 ? -6.830 -4.584 -2.769 1.00 91.62 86 GLY A O 1
ATOM 673 N N . ALA A 1 87 ? -5.211 -5.445 -4.080 1.00 92.69 87 ALA A N 1
ATOM 674 C CA . ALA A 1 87 ? -4.296 -4.323 -3.971 1.00 92.69 87 ALA A CA 1
ATOM 675 C C . ALA A 1 87 ? -3.572 -4.115 -5.302 1.00 92.69 87 ALA A C 1
ATOM 677 O O . ALA A 1 87 ? -3.318 -5.074 -6.027 1.00 92.69 87 ALA A O 1
ATOM 678 N N . TRP A 1 88 ? -3.231 -2.870 -5.611 1.00 92.81 88 TRP A N 1
ATOM 679 C CA . TRP A 1 88 ? -2.565 -2.478 -6.844 1.00 92.81 88 TRP A CA 1
ATOM 680 C C . TRP A 1 88 ? -1.442 -1.496 -6.554 1.00 92.81 88 TRP A C 1
ATOM 682 O O . TRP A 1 88 ? -1.552 -0.641 -5.670 1.00 92.81 88 TRP A O 1
ATOM 692 N N . TYR A 1 89 ? -0.380 -1.601 -7.344 1.00 89.31 89 TYR A N 1
ATOM 693 C CA . TYR A 1 89 ? 0.682 -0.614 -7.413 1.00 89.31 89 TYR A CA 1
ATOM 694 C C . TYR A 1 89 ? 0.671 0.078 -8.773 1.00 89.31 89 TYR A C 1
ATOM 696 O O . TYR A 1 89 ? 0.728 -0.583 -9.808 1.00 89.31 89 TYR A O 1
ATOM 704 N N . HIS A 1 90 ? 0.640 1.405 -8.768 1.00 86.69 90 HIS A N 1
ATOM 705 C CA . HIS A 1 90 ? 0.865 2.221 -9.952 1.00 86.69 90 HIS A CA 1
ATOM 706 C C . HIS A 1 90 ? 2.261 2.833 -9.862 1.00 86.69 90 HIS A C 1
ATOM 708 O O . HIS A 1 90 ? 2.520 3.664 -8.988 1.00 86.69 90 HIS A O 1
ATOM 714 N N . ALA A 1 91 ? 3.170 2.406 -10.737 1.00 80.31 91 ALA A N 1
ATOM 715 C CA . ALA A 1 91 ? 4.514 2.972 -10.794 1.00 80.31 91 ALA A CA 1
ATOM 716 C C . ALA A 1 91 ? 4.503 4.347 -11.475 1.00 80.31 91 ALA A C 1
ATOM 718 O O . ALA A 1 91 ? 3.670 4.618 -12.337 1.00 80.31 91 ALA A O 1
ATOM 719 N N . HIS A 1 92 ? 5.451 5.212 -11.112 1.00 75.75 92 HIS A N 1
ATOM 720 C CA . HIS A 1 92 ? 5.581 6.527 -11.738 1.00 75.75 92 HIS A CA 1
ATOM 721 C C . HIS A 1 92 ? 5.799 6.387 -13.255 1.00 75.75 92 HIS A C 1
ATOM 723 O O . HIS A 1 92 ? 6.691 5.661 -13.699 1.00 75.75 92 HIS A O 1
ATOM 729 N N . GLY A 1 93 ? 4.988 7.089 -14.050 1.00 71.81 93 GLY A N 1
ATOM 730 C CA . GLY A 1 93 ? 5.038 7.029 -15.513 1.00 71.81 93 GLY A CA 1
ATOM 731 C C . GLY A 1 93 ? 4.499 5.729 -16.128 1.00 71.81 93 GLY A C 1
ATOM 732 O O . GLY A 1 93 ? 4.664 5.520 -17.331 1.00 71.81 93 GLY A O 1
ATOM 733 N N . ALA A 1 94 ? 3.867 4.848 -15.345 1.00 78.19 94 ALA A N 1
ATOM 734 C CA . ALA A 1 94 ? 3.232 3.646 -15.871 1.00 78.19 94 ALA A CA 1
ATOM 735 C C . ALA A 1 94 ? 1.910 3.967 -16.585 1.00 78.19 94 ALA A C 1
ATOM 737 O O . ALA A 1 94 ? 1.160 4.862 -16.209 1.00 78.19 94 ALA A O 1
ATOM 738 N N . HIS A 1 95 ? 1.584 3.186 -17.616 1.00 78.44 95 HIS A N 1
ATOM 739 C CA . HIS A 1 95 ? 0.307 3.314 -18.328 1.00 78.44 95 HIS A CA 1
ATOM 740 C C . HIS A 1 95 ? -0.842 2.533 -17.675 1.00 78.44 95 HIS A C 1
ATOM 742 O O . HIS A 1 95 ? -1.990 2.684 -18.087 1.00 78.44 95 HIS A O 1
ATOM 748 N N . HIS A 1 96 ? -0.540 1.656 -16.718 1.00 82.69 96 HIS A N 1
ATOM 749 C CA . HIS A 1 96 ? -1.516 0.788 -16.069 1.00 82.69 96 HIS A CA 1
ATOM 750 C C . HIS A 1 96 ? -1.054 0.367 -14.673 1.00 82.69 96 HIS A C 1
ATOM 752 O O . HIS A 1 96 ? 0.140 0.360 -14.368 1.00 82.69 96 HIS A O 1
ATOM 758 N N . ASP A 1 97 ? -2.030 -0.024 -13.860 1.00 88.25 97 ASP A N 1
ATOM 759 C CA . ASP A 1 97 ? -1.836 -0.525 -12.505 1.00 88.25 97 ASP A CA 1
ATOM 760 C C . ASP A 1 97 ? -1.408 -1.996 -12.529 1.00 88.25 97 ASP A C 1
ATOM 762 O O . ASP A 1 97 ? -1.884 -2.788 -13.345 1.00 88.25 97 ASP A O 1
ATOM 76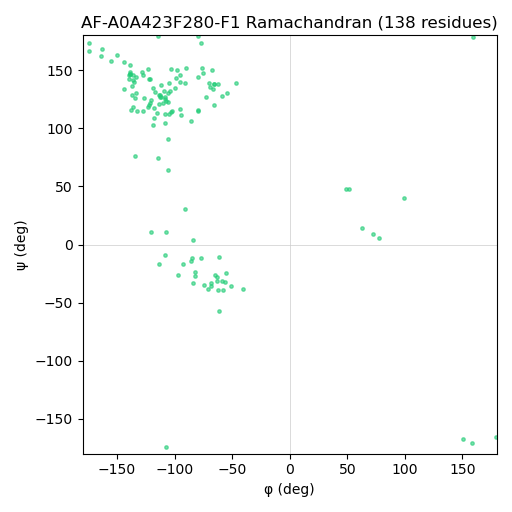6 N N . GLN A 1 98 ? -0.540 -2.370 -11.594 1.00 91.75 98 GLN A N 1
ATOM 767 C CA . GLN A 1 98 ? -0.094 -3.741 -11.379 1.00 91.75 98 GLN A CA 1
ATOM 768 C C . GLN A 1 98 ? -0.819 -4.339 -10.181 1.00 91.75 98 GLN A C 1
ATOM 770 O O . GLN A 1 98 ? -0.638 -3.885 -9.051 1.00 91.75 98 GLN A O 1
ATOM 775 N N . GLU A 1 99 ? -1.633 -5.363 -10.424 1.00 94.88 99 GLU A N 1
ATOM 776 C CA . GLU A 1 99 ? -2.337 -6.083 -9.365 1.00 94.88 99 GLU A CA 1
ATOM 777 C C . GLU A 1 99 ? -1.367 -6.923 -8.525 1.00 94.88 99 GLU A C 1
ATOM 779 O O . GLU A 1 99 ? -0.435 -7.558 -9.030 1.00 94.88 99 GLU A O 1
ATOM 784 N N . ALA A 1 100 ? -1.590 -6.911 -7.217 1.00 94.81 100 ALA A N 1
ATOM 785 C CA . ALA A 1 100 ? -0.848 -7.711 -6.271 1.00 94.81 100 ALA A CA 1
ATOM 786 C C . ALA A 1 100 ? -1.254 -9.186 -6.376 1.00 94.81 100 ALA A C 1
ATOM 788 O O . ALA A 1 100 ? -2.421 -9.540 -6.241 1.00 94.81 100 ALA A O 1
ATOM 789 N N . THR A 1 101 ? -0.271 -10.063 -6.545 1.00 95.12 101 THR A N 1
ATOM 790 C CA . THR A 1 101 ? -0.457 -11.516 -6.570 1.00 95.12 101 THR A CA 1
ATOM 791 C C . THR A 1 101 ? -0.522 -12.107 -5.162 1.00 95.12 101 THR A C 1
ATOM 793 O O . THR A 1 101 ? -1.133 -13.153 -4.953 1.00 95.12 101 THR A O 1
ATOM 796 N N . SER A 1 102 ? 0.117 -11.460 -4.182 1.00 95.44 102 SER A N 1
ATOM 797 C CA . SER A 1 102 ? 0.098 -11.866 -2.775 1.00 95.44 102 SER A CA 1
ATOM 798 C C . SER A 1 102 ? 0.583 -10.744 -1.862 1.00 95.44 102 SER A C 1
ATOM 800 O O . SER A 1 102 ? 1.264 -9.821 -2.307 1.00 95.44 102 SER A O 1
ATOM 802 N N . GLY A 1 103 ? 0.276 -10.835 -0.568 1.00 94.88 103 GLY A N 1
ATOM 803 C CA . GLY A 1 103 ? 0.793 -9.904 0.430 1.00 94.88 103 GLY A CA 1
ATOM 804 C C . GLY A 1 103 ? -0.142 -9.692 1.609 1.00 94.88 103 GLY A C 1
ATOM 805 O O . GLY A 1 103 ? -1.113 -10.427 1.800 1.00 94.88 103 GLY A O 1
ATOM 806 N N . SER A 1 104 ? 0.166 -8.667 2.394 1.00 95.94 104 SER A N 1
ATOM 807 C CA . SER A 1 104 ? -0.574 -8.278 3.584 1.00 95.94 104 SER A CA 1
ATOM 808 C C . SER A 1 104 ? -0.723 -6.766 3.704 1.00 95.94 104 SER A C 1
ATOM 810 O O . SER A 1 104 ? 0.191 -6.005 3.374 1.00 95.94 104 SER A O 1
ATOM 812 N N . VAL A 1 105 ? -1.852 -6.353 4.265 1.00 93.31 105 VAL A N 1
ATOM 813 C CA . VAL A 1 105 ? -2.178 -4.973 4.614 1.00 93.31 105 VAL A CA 1
ATOM 814 C C . VAL A 1 105 ? -2.489 -4.928 6.106 1.00 93.31 105 VAL A C 1
ATOM 816 O O . VAL A 1 105 ? -3.401 -5.605 6.570 1.00 93.31 105 VAL A O 1
ATOM 819 N N . SER A 1 106 ? -1.719 -4.150 6.858 1.00 94.56 106 SER A N 1
ATOM 820 C CA . SER A 1 106 ? -1.938 -3.870 8.276 1.00 94.56 106 SER A CA 1
ATOM 821 C C . SER A 1 106 ? -2.502 -2.471 8.430 1.00 94.56 106 SER A C 1
ATOM 823 O O . SER A 1 106 ? -1.958 -1.524 7.860 1.00 94.56 106 SER A O 1
ATOM 825 N N . ILE A 1 107 ? -3.565 -2.345 9.217 1.00 90.06 107 ILE A N 1
ATOM 826 C CA . ILE A 1 107 ? -4.261 -1.086 9.469 1.00 90.06 107 ILE A CA 1
ATOM 827 C C . ILE A 1 107 ? -4.504 -0.956 10.965 1.00 90.06 107 ILE A C 1
ATOM 829 O O . ILE A 1 107 ? -5.060 -1.856 11.587 1.00 90.06 107 ILE A O 1
ATOM 833 N N . GLU A 1 108 ? -4.145 0.186 11.529 1.00 91.06 108 GLU A N 1
ATOM 834 C CA . GLU A 1 108 ? -4.449 0.563 12.899 1.00 91.06 108 GLU A CA 1
ATOM 835 C C . GLU A 1 108 ? -5.120 1.936 12.913 1.00 91.06 108 GLU A C 1
ATOM 837 O O . GLU A 1 108 ? -4.546 2.949 12.515 1.00 91.06 108 GLU A O 1
ATOM 842 N N . ARG A 1 109 ? -6.387 1.954 13.333 1.00 85.50 109 ARG A N 1
ATOM 843 C CA . ARG A 1 109 ? -7.175 3.170 13.541 1.00 85.50 109 ARG A CA 1
ATOM 844 C C . ARG A 1 109 ? -7.083 3.568 15.010 1.00 85.50 109 ARG A C 1
ATOM 846 O O . ARG A 1 109 ? -7.553 2.833 15.875 1.00 85.50 109 ARG A O 1
ATOM 853 N N . ILE A 1 110 ? -6.496 4.731 15.269 1.00 85.12 110 ILE A N 1
ATOM 854 C CA . ILE A 1 110 ? -6.412 5.345 16.594 1.00 85.12 110 ILE A CA 1
ATOM 855 C C . ILE A 1 110 ? -7.405 6.508 16.633 1.00 85.12 110 ILE A C 1
ATOM 857 O O . ILE A 1 110 ? -7.090 7.636 16.240 1.00 85.12 110 ILE A O 1
ATOM 861 N N . ASP A 1 111 ? -8.628 6.207 17.071 1.00 81.19 111 ASP A N 1
ATOM 862 C CA . ASP A 1 111 ? -9.772 7.128 17.027 1.00 81.19 111 ASP A CA 1
ATOM 863 C C . ASP A 1 111 ? -9.554 8.388 17.882 1.00 81.19 111 ASP A C 1
ATOM 865 O O . ASP A 1 111 ? -9.861 9.491 17.429 1.00 81.19 111 ASP A O 1
ATOM 869 N N . ASP A 1 112 ? -8.932 8.252 19.059 1.00 79.94 112 ASP A N 1
ATOM 870 C CA . ASP A 1 112 ? -8.708 9.350 20.017 1.00 79.94 112 ASP A CA 1
ATOM 871 C C . ASP A 1 112 ? -7.942 10.544 19.426 1.00 79.94 112 ASP A C 1
ATOM 873 O O . ASP A 1 112 ? -8.162 11.694 19.807 1.00 79.94 112 ASP A O 1
ATOM 877 N N . VAL A 1 113 ? -7.034 10.278 18.484 1.00 75.56 113 VAL A N 1
ATOM 878 C CA . VAL A 1 113 ? -6.195 11.295 17.828 1.00 75.56 113 VAL A CA 1
ATOM 879 C C . VAL A 1 113 ? -6.399 11.345 16.313 1.00 75.56 113 VAL A C 1
ATOM 881 O O . VAL A 1 113 ? -5.643 12.027 15.615 1.00 75.56 113 VAL A O 1
ATOM 884 N N . GLN A 1 114 ? -7.426 10.652 15.807 1.00 77.12 114 GLN A N 1
ATOM 885 C CA . GLN A 1 114 ? -7.760 10.544 14.384 1.00 77.12 114 GLN A CA 1
ATOM 886 C C . GLN A 1 114 ? -6.543 10.173 13.522 1.00 77.12 114 GLN A C 1
ATOM 888 O O . GLN A 1 114 ? -6.264 10.808 12.500 1.00 77.12 114 GLN A O 1
ATOM 893 N N . LEU A 1 115 ? -5.798 9.151 13.949 1.00 80.12 115 LEU A N 1
ATOM 894 C CA . LEU A 1 115 ? -4.594 8.662 13.282 1.00 80.12 115 LEU A CA 1
ATOM 895 C C . LEU A 1 115 ? -4.741 7.252 12.684 1.00 80.12 115 LEU A C 1
ATOM 897 O O . LEU A 1 115 ? -5.151 6.313 13.358 1.00 80.12 115 LEU A O 1
ATOM 901 N N . LEU A 1 116 ? -4.384 7.108 11.411 1.00 81.12 116 LEU A N 1
ATOM 902 C CA . LEU A 1 116 ? -4.282 5.832 10.716 1.00 81.12 116 LEU A CA 1
ATOM 903 C C . LEU A 1 116 ? -2.808 5.449 10.585 1.00 81.12 116 LEU A C 1
ATOM 905 O O . LEU A 1 116 ? -2.063 6.102 9.855 1.00 81.12 116 LEU A O 1
ATOM 909 N N . GLU A 1 117 ? -2.407 4.381 11.252 1.00 88.94 117 GLU A N 1
ATOM 910 C CA . GLU A 1 117 ? -1.111 3.736 11.074 1.00 88.94 117 GLU A CA 1
ATOM 911 C C . GLU A 1 117 ? -1.280 2.468 10.240 1.00 88.94 117 GLU A C 1
ATOM 913 O O . GLU A 1 117 ? -2.342 1.840 10.227 1.00 88.94 117 GLU A O 1
ATOM 918 N N . GLY A 1 118 ? -0.252 2.091 9.493 1.00 90.94 118 GLY A N 1
ATOM 919 C CA . GLY A 1 118 ? -0.300 0.836 8.778 1.00 90.94 118 GLY A CA 1
ATOM 920 C C . GLY A 1 118 ? 0.983 0.465 8.074 1.00 90.94 118 GLY A C 1
ATOM 921 O O . GLY A 1 118 ? 1.948 1.225 7.982 1.00 90.94 118 GLY A O 1
ATOM 922 N N . SER A 1 119 ? 0.967 -0.746 7.541 1.00 92.44 119 SER A N 1
ATOM 923 C CA . SER A 1 119 ? 1.988 -1.209 6.618 1.00 92.44 119 SER A CA 1
ATOM 924 C C . SER A 1 119 ? 1.349 -2.011 5.505 1.00 92.44 119 SER A C 1
ATOM 926 O O . SER A 1 119 ? 0.350 -2.700 5.697 1.00 92.44 119 SER A O 1
ATOM 928 N N . ILE A 1 120 ? 1.923 -1.904 4.319 1.00 91.75 120 ILE A N 1
ATOM 929 C CA . ILE A 1 120 ? 1.498 -2.667 3.158 1.00 91.75 120 ILE A CA 1
ATOM 930 C C . ILE A 1 120 ? 2.731 -3.369 2.621 1.00 91.75 120 ILE A C 1
ATOM 932 O O . ILE A 1 120 ? 3.752 -2.737 2.351 1.00 91.75 120 ILE A O 1
ATOM 936 N N . ARG A 1 121 ? 2.631 -4.686 2.473 1.00 94.00 121 ARG A N 1
ATOM 937 C CA . ARG A 1 121 ? 3.670 -5.498 1.856 1.00 94.00 121 ARG A CA 1
ATOM 938 C C . ARG A 1 121 ? 3.042 -6.430 0.846 1.00 94.00 121 ARG A C 1
ATOM 940 O O . ARG A 1 121 ? 2.295 -7.315 1.247 1.00 94.00 121 ARG A O 1
ATOM 947 N N . PHE A 1 122 ? 3.357 -6.269 -0.429 1.00 92.44 122 PHE A N 1
ATOM 948 C CA . PHE A 1 122 ? 2.833 -7.153 -1.462 1.00 92.44 122 PHE A CA 1
ATOM 949 C C . PHE A 1 122 ? 3.768 -7.311 -2.645 1.00 92.44 122 PHE A C 1
ATOM 951 O O . PHE A 1 122 ? 4.689 -6.527 -2.854 1.00 92.44 122 PHE A O 1
ATOM 958 N N . GLN A 1 123 ? 3.492 -8.350 -3.418 1.00 94.31 123 GLN A N 1
ATOM 959 C CA . GLN A 1 123 ? 4.177 -8.664 -4.658 1.00 94.31 123 GLN A CA 1
ATOM 960 C C . GLN A 1 123 ? 3.213 -8.472 -5.816 1.00 94.31 123 GLN A C 1
ATOM 962 O O . GLN A 1 123 ? 2.062 -8.887 -5.725 1.00 94.31 123 GLN A O 1
ATOM 967 N N . THR A 1 124 ? 3.681 -7.868 -6.897 1.00 93.75 124 THR A N 1
ATOM 968 C CA . THR A 1 124 ? 3.051 -7.924 -8.218 1.00 93.75 124 THR A CA 1
ATOM 969 C C . THR A 1 124 ? 3.907 -8.816 -9.123 1.00 93.75 124 THR A C 1
ATOM 971 O O . THR A 1 124 ? 4.873 -9.429 -8.664 1.00 93.75 124 THR A O 1
ATOM 974 N N . ASN A 1 125 ? 3.578 -8.903 -10.413 1.00 91.75 125 ASN A N 1
ATOM 975 C CA . ASN A 1 125 ? 4.434 -9.605 -11.375 1.00 91.75 125 ASN A CA 1
ATOM 976 C C . ASN A 1 125 ? 5.816 -8.946 -11.530 1.00 91.75 125 ASN A C 1
ATOM 978 O O . ASN A 1 125 ? 6.804 -9.645 -11.745 1.00 91.75 125 ASN A O 1
ATOM 982 N N . ASP A 1 126 ? 5.881 -7.621 -11.375 1.00 90.75 126 ASP A N 1
ATOM 983 C CA . ASP A 1 126 ? 7.067 -6.822 -11.696 1.00 90.75 126 ASP A CA 1
ATOM 984 C C . ASP A 1 126 ? 7.735 -6.188 -10.463 1.00 90.75 126 ASP A C 1
ATOM 986 O O . ASP A 1 126 ? 8.894 -5.767 -10.535 1.00 90.75 126 ASP A O 1
ATOM 990 N N . PHE A 1 127 ? 7.027 -6.115 -9.328 1.00 90.50 127 PHE A N 1
ATOM 991 C CA . PHE A 1 127 ? 7.450 -5.348 -8.155 1.00 90.50 127 PHE A CA 1
ATOM 992 C C . PHE A 1 127 ? 7.260 -6.106 -6.831 1.00 90.50 127 PHE A C 1
ATOM 994 O O . PHE A 1 127 ? 6.247 -6.765 -6.612 1.00 90.50 127 PHE A O 1
ATOM 1001 N N . ASP A 1 128 ? 8.208 -5.947 -5.904 1.00 91.94 128 ASP A N 1
ATOM 1002 C CA . ASP A 1 128 ? 8.051 -6.259 -4.472 1.00 91.94 128 ASP A CA 1
ATOM 1003 C C . ASP A 1 128 ? 7.978 -4.938 -3.700 1.00 91.94 128 ASP A C 1
ATOM 1005 O O . ASP A 1 128 ? 8.948 -4.175 -3.657 1.00 91.94 128 ASP A O 1
ATOM 1009 N N . VAL A 1 129 ? 6.803 -4.654 -3.143 1.00 90.75 129 VAL A N 1
ATOM 1010 C CA . VAL A 1 129 ? 6.450 -3.390 -2.496 1.00 90.75 129 VAL A CA 1
ATOM 1011 C C . VAL A 1 129 ? 6.375 -3.609 -0.992 1.00 90.75 129 VAL A C 1
ATOM 1013 O O . VAL A 1 129 ? 5.630 -4.465 -0.518 1.00 90.75 129 VAL A O 1
ATOM 1016 N N . ALA A 1 130 ? 7.100 -2.801 -0.220 1.00 91.88 130 ALA A N 1
ATOM 1017 C CA . ALA A 1 130 ? 6.953 -2.740 1.231 1.00 91.88 130 ALA A CA 1
ATOM 1018 C C . ALA A 1 130 ? 6.943 -1.283 1.706 1.00 91.88 130 ALA A C 1
ATOM 1020 O O . ALA A 1 130 ? 7.937 -0.583 1.534 1.00 91.88 130 ALA A O 1
ATOM 1021 N N . VAL A 1 131 ? 5.845 -0.839 2.319 1.00 89.56 131 VAL A N 1
ATOM 1022 C CA . VAL A 1 131 ? 5.674 0.497 2.913 1.00 89.56 131 VAL A CA 1
ATOM 1023 C C . VAL A 1 131 ? 5.171 0.397 4.347 1.00 89.56 131 VAL A C 1
ATOM 1025 O O . VAL A 1 131 ? 4.384 -0.487 4.680 1.00 89.56 131 VAL A O 1
ATOM 1028 N N . ALA A 1 132 ? 5.572 1.352 5.173 1.00 90.75 132 ALA A N 1
ATOM 1029 C CA . ALA A 1 132 ? 4.927 1.694 6.431 1.00 90.75 132 ALA A CA 1
ATOM 1030 C C . ALA A 1 132 ? 4.501 3.161 6.367 1.00 90.75 132 ALA A C 1
ATOM 1032 O O . ALA A 1 132 ? 5.214 3.987 5.791 1.00 90.75 132 ALA A O 1
ATOM 1033 N N . TYR A 1 133 ? 3.343 3.482 6.932 1.00 87.75 133 TYR A N 1
ATOM 1034 C CA . TYR A 1 133 ? 2.803 4.830 6.902 1.00 87.75 133 TYR A CA 1
ATOM 1035 C C . TYR A 1 133 ? 2.063 5.195 8.184 1.00 87.75 133 TYR A C 1
ATOM 1037 O O . TYR A 1 133 ? 1.537 4.347 8.901 1.00 87.75 133 TYR A O 1
ATOM 1045 N N . ILE A 1 134 ? 1.984 6.499 8.415 1.00 87.31 134 ILE A N 1
ATOM 1046 C CA . ILE A 1 134 ? 1.180 7.123 9.455 1.00 87.31 134 ILE A CA 1
ATOM 1047 C C . ILE A 1 134 ? 0.485 8.347 8.862 1.00 87.31 134 ILE A C 1
ATOM 1049 O O . ILE A 1 134 ? 1.129 9.168 8.214 1.00 87.31 134 ILE A O 1
ATOM 1053 N N . ILE A 1 135 ? -0.830 8.465 9.032 1.00 81.81 135 ILE A N 1
ATOM 1054 C CA . ILE A 1 135 ? -1.654 9.520 8.430 1.00 81.81 135 ILE A CA 1
ATOM 1055 C C . ILE A 1 135 ? -2.590 10.082 9.497 1.00 81.81 135 ILE A C 1
ATOM 1057 O O . ILE A 1 135 ? -3.348 9.341 10.116 1.00 81.81 135 ILE A O 1
ATOM 1061 N N . LYS A 1 136 ? -2.582 11.399 9.693 1.00 76.62 136 LYS A N 1
ATOM 1062 C CA . LYS A 1 136 ? -3.514 12.100 10.581 1.00 76.62 136 LYS A CA 1
ATOM 1063 C C . LYS A 1 136 ? -4.715 12.644 9.797 1.00 76.62 136 LYS A C 1
ATOM 1065 O O . LYS A 1 136 ? -4.573 13.080 8.658 1.00 76.62 136 LYS A O 1
ATOM 1070 N N . GLY A 1 137 ? -5.885 12.658 10.438 1.00 63.66 137 GLY A N 1
ATOM 1071 C CA . GLY A 1 137 ? -7.098 13.313 9.945 1.00 63.66 137 GLY A CA 1
ATOM 1072 C C . GLY A 1 137 ? -8.106 12.386 9.267 1.00 63.66 137 GLY A C 1
ATOM 1073 O O . GLY A 1 137 ? -8.694 12.775 8.262 1.00 63.66 137 GLY A O 1
ATOM 1074 N N . PHE A 1 138 ? -8.326 11.170 9.779 1.00 61.09 138 PHE A N 1
ATOM 1075 C CA . PHE A 1 138 ? -9.422 10.345 9.268 1.00 61.09 138 PHE A CA 1
ATOM 1076 C C . PHE A 1 138 ? -10.760 10.791 9.874 1.00 61.09 138 PHE A C 1
ATOM 1078 O O . PHE A 1 138 ? -10.973 10.694 11.078 1.00 61.09 138 PHE A O 1
ATOM 1085 N N . SER A 1 139 ? -11.667 11.303 9.045 1.00 48.72 139 SER A N 1
ATOM 1086 C CA . SER A 1 139 ? -13.076 11.451 9.415 1.00 48.72 139 SER A CA 1
ATOM 1087 C C . SER A 1 139 ? -13.819 10.216 8.913 1.00 48.72 139 SER A C 1
ATOM 1089 O O . SER A 1 139 ? -13.886 10.012 7.700 1.00 48.72 139 SER A O 1
ATOM 1091 N N . GLY A 1 140 ? -14.293 9.380 9.841 1.00 45.12 140 GLY A N 1
ATOM 1092 C CA . GLY A 1 140 ? -15.200 8.264 9.546 1.00 45.12 140 GLY A CA 1
ATOM 1093 C C . GLY A 1 140 ? -16.593 8.730 9.141 1.00 45.12 140 GLY A C 1
ATOM 1094 O O . GLY A 1 140 ? -16.969 9.861 9.526 1.00 45.12 140 GLY A O 1
#

Secondary structure (DSSP, 8-state):
---HHHHHHHH----EEEEEEEEETTEEEEEEES-EEEEEETTEEEEEE-SSTTS-GGGS-EEEEEESSTTPPSEEEEBTSSSEEEEEEE-TT-SS-EE-SEEEEEEEEEGGGTEEEEEEEEE-SS-EEEEEEEEE----

pLDDT: mean 77.36, std 16.04, range [41.28, 95.94]

Nearest PDB structures (foldseek):
  2ovi-assembly1_D  TM=3.455E-01  e=1.108E-01  Escherichia coli O157:H7
  6hb8-assembly1_D  TM=6.315E-01  e=4.467E+00  Klebsiella pneumoniae
  6q5b-assembly1_A  TM=5.038E-01  e=2.155E+00  Klebsiella pneumoniae
  6nlw-assembly1_B  TM=4.899E-01  e=1.942E+00  Shewanella oneidensis
  6q5b-assembly2_C  TM=4.843E-01  e=2.155E+00  Klebsiella pneumoniae

Organism: NCBI:txid915099

Radius of gyration: 14.65 Å; Cα contacts (8 Å, |Δi|>4): 314; chains: 1; bounding box: 33×39×38 Å